Protein AF-A0A3B8YE64-F1 (afdb_monomer_lite)

Structure (mmCIF, N/CA/C/O backbone):
data_AF-A0A3B8YE64-F1
#
_entry.id   AF-A0A3B8YE64-F1
#
loop_
_atom_site.group_PDB
_atom_site.id
_atom_site.type_symbol
_atom_site.label_atom_id
_atom_site.label_alt_id
_atom_site.label_comp_id
_atom_site.label_asym_id
_atom_site.label_entity_id
_atom_site.label_seq_id
_atom_site.pdbx_PDB_ins_code
_atom_site.Cartn_x
_atom_site.Cartn_y
_atom_site.Cartn_z
_atom_site.occupancy
_atom_site.B_iso_or_equiv
_atom_site.auth_seq_id
_atom_site.auth_comp_id
_atom_site.auth_asym_id
_atom_site.auth_atom_id
_atom_site.pdbx_PDB_model_num
ATOM 1 N N . MET A 1 1 ? 29.416 -4.732 -11.669 1.00 31.45 1 MET A N 1
ATOM 2 C CA . MET A 1 1 ? 28.732 -5.621 -12.633 1.00 31.45 1 MET A CA 1
ATOM 3 C C . MET A 1 1 ? 27.247 -5.319 -12.554 1.00 31.45 1 MET A C 1
ATOM 5 O O . MET A 1 1 ? 26.576 -5.823 -11.669 1.00 31.45 1 MET A O 1
ATOM 9 N N . THR A 1 2 ? 26.757 -4.414 -13.395 1.00 39.56 2 THR A N 1
ATOM 10 C CA . THR A 1 2 ? 25.330 -4.100 -13.507 1.00 39.56 2 THR A CA 1
ATOM 11 C C . THR A 1 2 ? 24.698 -5.175 -14.377 1.00 39.56 2 THR A C 1
ATOM 13 O O . THR A 1 2 ? 24.987 -5.260 -15.570 1.00 39.56 2 THR A O 1
ATOM 16 N N . ALA A 1 3 ? 23.890 -6.045 -13.774 1.00 43.38 3 ALA A N 1
ATOM 17 C CA . ALA A 1 3 ? 23.018 -6.919 -14.540 1.00 43.38 3 ALA A CA 1
ATOM 18 C C . ALA A 1 3 ? 22.079 -6.011 -15.349 1.00 43.38 3 ALA A C 1
ATOM 20 O O . ALA A 1 3 ? 21.197 -5.368 -14.784 1.00 43.38 3 ALA A O 1
ATOM 21 N N . ARG A 1 4 ? 22.325 -5.881 -16.659 1.00 46.28 4 ARG A N 1
ATOM 22 C CA . ARG A 1 4 ? 21.357 -5.282 -17.581 1.00 46.28 4 ARG A CA 1
ATOM 23 C C . ARG A 1 4 ? 20.153 -6.216 -17.586 1.00 46.28 4 ARG A C 1
ATOM 25 O O . ARG A 1 4 ? 20.235 -7.304 -18.155 1.00 46.28 4 ARG A O 1
ATOM 32 N N . TYR A 1 5 ? 19.085 -5.825 -16.895 1.00 52.16 5 TYR A N 1
ATOM 33 C CA . TYR A 1 5 ? 17.777 -6.450 -17.064 1.00 52.16 5 TYR A CA 1
ATOM 34 C C . TYR A 1 5 ? 17.456 -6.460 -18.563 1.00 52.16 5 TYR A C 1
ATOM 36 O O . TYR A 1 5 ? 17.720 -5.476 -19.256 1.00 52.16 5 TYR A O 1
ATOM 44 N N . LYS A 1 6 ? 17.007 -7.606 -19.083 1.00 54.69 6 LYS A N 1
ATOM 45 C CA . LYS A 1 6 ? 16.897 -7.834 -20.528 1.00 54.69 6 LYS A CA 1
ATOM 46 C C . LYS A 1 6 ? 15.781 -7.005 -21.165 1.00 54.69 6 LYS A C 1
ATOM 48 O O . LYS A 1 6 ? 15.918 -6.692 -22.341 1.00 54.69 6 LYS A O 1
ATOM 53 N N . HIS A 1 7 ? 14.774 -6.573 -20.402 1.00 65.69 7 HIS A N 1
ATOM 54 C CA . HIS A 1 7 ? 13.806 -5.561 -20.823 1.00 65.69 7 HIS A CA 1
ATOM 55 C C . HIS A 1 7 ? 13.373 -4.646 -19.659 1.00 65.69 7 HIS A C 1
ATOM 57 O O . HIS A 1 7 ? 13.055 -5.155 -18.581 1.00 65.69 7 HIS A O 1
ATOM 63 N N . PRO A 1 8 ? 13.261 -3.316 -19.863 1.00 70.00 8 PRO A N 1
ATOM 64 C CA . PRO A 1 8 ? 12.730 -2.379 -18.861 1.00 70.00 8 PRO A CA 1
ATOM 65 C C . PRO A 1 8 ? 11.343 -2.786 -18.326 1.00 70.00 8 PRO A C 1
ATOM 67 O O . PRO A 1 8 ? 11.023 -2.561 -17.161 1.00 70.00 8 PRO A O 1
ATOM 70 N N . PHE A 1 9 ? 10.553 -3.478 -19.154 1.00 79.94 9 PHE A N 1
ATOM 71 C CA . PHE A 1 9 ? 9.250 -4.024 -18.776 1.00 79.94 9 PHE A CA 1
ATOM 72 C C . PHE A 1 9 ? 9.320 -5.123 -17.704 1.00 79.94 9 PHE A C 1
ATOM 74 O O . PHE A 1 9 ? 8.476 -5.144 -16.817 1.00 79.94 9 PHE A O 1
ATOM 81 N N . GLU A 1 10 ? 10.327 -6.006 -17.729 1.00 83.56 10 GLU A N 1
ATOM 82 C CA . GLU A 1 10 ? 10.470 -7.068 -16.714 1.00 83.56 10 GLU A CA 1
ATOM 83 C C . GLU A 1 10 ? 10.707 -6.468 -15.324 1.00 83.56 10 GLU A C 1
ATOM 85 O O . GLU A 1 10 ? 10.154 -6.929 -14.328 1.00 83.56 10 GLU A O 1
ATOM 90 N N . ARG A 1 11 ? 11.503 -5.394 -15.256 1.00 82.12 11 ARG A N 1
ATOM 91 C CA . ARG A 1 11 ? 11.748 -4.667 -14.008 1.00 82.12 11 ARG A CA 1
ATOM 92 C C . ARG A 1 11 ? 10.470 -3.993 -13.509 1.00 82.12 11 ARG A C 1
ATOM 94 O O . ARG A 1 11 ? 10.162 -4.094 -12.325 1.00 82.12 11 ARG A O 1
ATOM 101 N N . LEU A 1 12 ? 9.716 -3.352 -14.402 1.00 85.38 12 LEU A N 1
ATOM 102 C CA . LEU A 1 12 ? 8.426 -2.745 -14.071 1.00 85.38 12 LEU A CA 1
ATOM 103 C C . LEU A 1 12 ? 7.408 -3.785 -13.571 1.00 85.38 12 LEU A C 1
ATOM 105 O O . LEU A 1 12 ? 6.696 -3.527 -12.604 1.00 85.38 12 LEU A O 1
ATOM 109 N N . GLU A 1 13 ? 7.363 -4.969 -14.184 1.00 87.94 13 GLU A N 1
ATOM 110 C CA . GLU A 1 13 ? 6.467 -6.060 -13.787 1.00 87.94 13 GLU A CA 1
ATOM 111 C C . GLU A 1 13 ? 6.756 -6.562 -12.364 1.00 87.94 13 GLU A C 1
ATOM 113 O O . GLU A 1 13 ? 5.824 -6.807 -11.597 1.00 87.94 13 GLU A O 1
ATOM 118 N N . ILE A 1 14 ? 8.030 -6.647 -11.967 1.00 86.94 14 ILE A N 1
ATOM 119 C CA . ILE A 1 14 ? 8.420 -6.990 -10.590 1.00 86.94 14 ILE A CA 1
ATOM 120 C C . ILE A 1 14 ? 7.865 -5.954 -9.605 1.00 86.94 14 ILE A C 1
ATOM 122 O O . ILE A 1 14 ? 7.159 -6.325 -8.666 1.00 86.94 14 ILE A O 1
ATOM 126 N N . PHE A 1 15 ? 8.100 -4.661 -9.857 1.00 88.31 15 PHE A N 1
ATOM 127 C CA . PHE A 1 15 ? 7.573 -3.595 -9.000 1.00 88.31 15 PHE A CA 1
ATOM 128 C C . PHE A 1 15 ? 6.043 -3.627 -8.926 1.00 88.31 15 PHE A C 1
ATOM 130 O O . PHE A 1 15 ? 5.491 -3.542 -7.834 1.00 88.31 15 PHE A O 1
ATOM 137 N N . LEU A 1 16 ? 5.349 -3.819 -10.052 1.00 88.50 16 LEU A N 1
ATOM 138 C CA . LEU A 1 16 ? 3.888 -3.953 -10.095 1.00 88.50 16 LEU A CA 1
ATOM 139 C C . LEU A 1 16 ? 3.389 -5.111 -9.215 1.00 88.50 16 LEU A C 1
ATOM 141 O O . LEU A 1 16 ? 2.464 -4.927 -8.417 1.00 88.50 16 LEU A O 1
ATOM 145 N N . ASN A 1 17 ? 4.015 -6.283 -9.337 1.00 90.69 17 ASN A N 1
ATOM 146 C CA . ASN A 1 17 ? 3.630 -7.490 -8.607 1.00 90.69 17 ASN A CA 1
ATOM 147 C C . ASN A 1 17 ? 3.877 -7.378 -7.097 1.00 90.69 17 ASN A C 1
ATOM 149 O O . ASN A 1 17 ? 3.095 -7.914 -6.310 1.00 90.69 17 ASN A O 1
ATOM 153 N N . GLU A 1 18 ? 4.934 -6.682 -6.676 1.00 88.12 18 GLU A N 1
ATOM 154 C CA . GLU A 1 18 ? 5.243 -6.477 -5.256 1.00 88.12 18 GLU A CA 1
ATOM 155 C C . GLU A 1 18 ? 4.443 -5.320 -4.638 1.00 88.12 18 GLU A C 1
ATOM 157 O O . GLU A 1 18 ? 4.041 -5.394 -3.473 1.00 88.12 18 GLU A O 1
ATOM 162 N N . TYR A 1 19 ? 4.125 -4.289 -5.425 1.00 90.81 19 TYR A N 1
ATOM 163 C CA . TYR A 1 19 ? 3.353 -3.123 -4.993 1.00 90.81 19 TYR A CA 1
ATOM 164 C C . TYR A 1 19 ? 1.878 -3.451 -4.742 1.00 90.81 19 TYR A C 1
ATOM 166 O O . TYR A 1 19 ? 1.308 -3.098 -3.705 1.00 90.81 19 TYR A O 1
ATOM 174 N N . GLN A 1 20 ? 1.243 -4.164 -5.679 1.00 92.94 20 GLN A N 1
ATOM 175 C CA . GLN A 1 20 ? -0.187 -4.475 -5.640 1.00 92.94 20 GLN A CA 1
ATOM 176 C C . GLN A 1 20 ? -0.675 -5.111 -4.318 1.00 92.94 20 GLN A C 1
ATOM 178 O O . GLN A 1 20 ? -1.688 -4.645 -3.780 1.00 92.94 20 GLN A O 1
ATOM 183 N N . PRO A 1 21 ? -0.030 -6.154 -3.753 1.00 94.50 21 PRO A N 1
ATOM 184 C CA . PRO A 1 21 ? -0.496 -6.759 -2.508 1.00 94.50 21 PRO A CA 1
ATOM 185 C C . PRO A 1 21 ? -0.389 -5.804 -1.314 1.00 94.50 21 PRO A C 1
ATOM 187 O O . PRO A 1 21 ? -1.261 -5.835 -0.444 1.00 94.50 21 PRO A O 1
ATOM 190 N N . GLN A 1 22 ? 0.630 -4.942 -1.277 1.00 94.56 22 GLN A N 1
ATOM 191 C CA . GLN A 1 22 ? 0.801 -3.958 -0.204 1.00 94.56 22 GLN A CA 1
ATOM 192 C C . GLN A 1 22 ? -0.254 -2.857 -0.300 1.00 94.56 22 GLN A C 1
ATOM 194 O O . GLN A 1 22 ? -0.868 -2.501 0.704 1.00 94.56 22 GLN A O 1
ATOM 199 N N . LEU A 1 23 ? -0.564 -2.401 -1.518 1.00 95.50 23 LEU A N 1
ATOM 200 C CA . LEU A 1 23 ? -1.637 -1.439 -1.754 1.00 95.50 23 LEU A CA 1
ATOM 201 C C . LEU A 1 23 ? -2.990 -2.006 -1.309 1.00 95.50 23 LEU A C 1
ATOM 203 O O . LEU A 1 23 ? -3.767 -1.326 -0.642 1.00 95.50 23 LEU A O 1
ATOM 207 N N . LYS A 1 24 ? -3.264 -3.278 -1.620 1.00 97.06 24 LYS A N 1
ATOM 208 C CA . LYS A 1 24 ? -4.500 -3.945 -1.192 1.00 97.06 24 LYS A CA 1
ATOM 209 C C . LYS A 1 24 ? -4.622 -4.004 0.333 1.00 97.06 24 LYS A C 1
ATOM 211 O O . LYS A 1 24 ? -5.704 -3.741 0.854 1.00 97.06 24 LYS A O 1
ATOM 216 N N . LYS A 1 25 ? -3.535 -4.319 1.043 1.00 96.31 25 LYS A N 1
ATOM 217 C CA . LYS A 1 25 ? -3.508 -4.322 2.514 1.00 96.31 25 LYS A CA 1
ATOM 218 C C . LYS A 1 25 ? -3.725 -2.925 3.093 1.00 96.31 25 LYS A C 1
ATOM 220 O O . LYS A 1 25 ? -4.547 -2.773 3.991 1.00 96.31 25 LYS A O 1
ATOM 225 N N . ALA A 1 26 ? -3.069 -1.905 2.537 1.00 97.38 26 ALA A N 1
ATOM 226 C CA . ALA A 1 26 ? -3.261 -0.517 2.954 1.00 97.38 26 ALA A CA 1
ATOM 227 C C . ALA A 1 26 ? -4.727 -0.077 2.803 1.00 97.38 26 ALA A C 1
ATOM 229 O O . ALA A 1 26 ? -5.299 0.500 3.724 1.00 97.38 26 ALA A O 1
ATOM 230 N N . LEU A 1 27 ? -5.363 -0.405 1.672 1.00 97.94 27 LEU A N 1
ATOM 231 C CA . LEU A 1 27 ? -6.779 -0.104 1.440 1.00 97.94 27 LEU A CA 1
ATOM 232 C C . LEU A 1 27 ? -7.690 -0.795 2.464 1.00 97.94 27 LEU A C 1
ATOM 234 O O . LEU A 1 27 ? -8.592 -0.154 3.000 1.00 97.94 27 LEU A O 1
ATOM 238 N N . GLN A 1 28 ? -7.431 -2.066 2.781 1.00 97.69 28 GLN A N 1
ATOM 239 C CA . GLN A 1 28 ? -8.184 -2.794 3.808 1.00 97.69 28 GLN A CA 1
ATOM 240 C C . GLN A 1 28 ? -8.019 -2.165 5.196 1.00 97.69 28 GLN A C 1
ATOM 242 O O . GLN A 1 28 ? -9.011 -1.957 5.893 1.00 97.69 28 GLN A O 1
ATOM 247 N N . ALA A 1 29 ? -6.794 -1.802 5.579 1.00 97.62 29 ALA A N 1
ATOM 248 C CA . ALA A 1 29 ? -6.524 -1.126 6.844 1.00 97.62 29 ALA A CA 1
ATOM 249 C C . ALA A 1 29 ? -7.267 0.219 6.943 1.00 97.62 29 ALA A C 1
ATOM 251 O O . ALA A 1 29 ? -7.917 0.499 7.949 1.00 97.62 29 ALA A O 1
ATOM 252 N N . ILE A 1 30 ? -7.267 1.019 5.869 1.00 97.88 30 ILE A N 1
ATOM 253 C CA . ILE A 1 30 ? -8.028 2.277 5.793 1.00 97.88 30 ILE A CA 1
ATOM 254 C C . ILE A 1 30 ? -9.530 2.028 5.969 1.00 97.88 30 ILE A C 1
ATOM 256 O O . ILE A 1 30 ? -10.204 2.782 6.673 1.00 97.88 30 ILE A O 1
ATOM 260 N N . GLU A 1 31 ? -10.082 0.984 5.347 1.00 97.88 31 GLU A N 1
ATOM 261 C CA . GLU A 1 31 ? -11.493 0.644 5.530 1.00 97.88 31 GLU A CA 1
ATOM 262 C C . GLU A 1 31 ? -11.828 0.282 6.979 1.00 97.88 31 GLU A C 1
ATOM 264 O O . GLU A 1 31 ? -12.872 0.717 7.470 1.00 97.88 31 GLU A O 1
ATOM 269 N N . ILE A 1 32 ? -10.958 -0.469 7.661 1.00 97.56 32 ILE A N 1
ATOM 270 C CA . ILE A 1 32 ? -11.129 -0.827 9.075 1.00 97.56 32 ILE A CA 1
ATOM 271 C C . ILE A 1 32 ? -11.081 0.441 9.935 1.00 97.56 32 ILE A C 1
ATOM 273 O O . ILE A 1 32 ? -12.029 0.721 10.668 1.00 97.56 32 ILE A O 1
ATOM 277 N N . ILE A 1 33 ? -10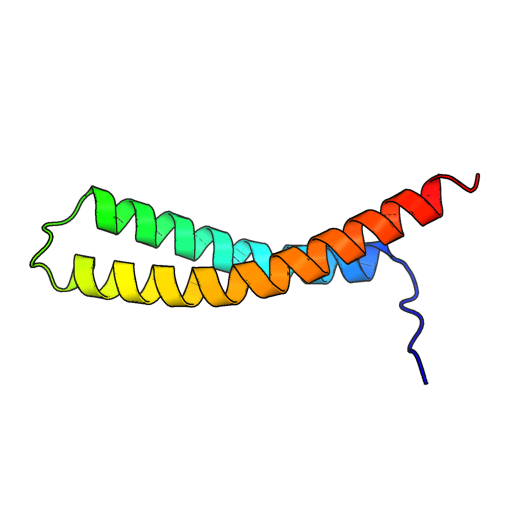.063 1.288 9.774 1.00 97.44 33 ILE A N 1
ATOM 278 C CA . ILE A 1 33 ? -9.928 2.560 10.510 1.00 97.44 33 ILE A CA 1
ATOM 279 C C . ILE A 1 33 ? -11.199 3.416 10.401 1.00 97.44 33 ILE A C 1
ATOM 281 O O . ILE A 1 33 ? -11.630 4.025 11.376 1.00 97.44 33 ILE A O 1
ATOM 285 N N . ARG A 1 34 ? -11.833 3.452 9.223 1.00 96.50 34 ARG A N 1
ATOM 286 C CA . ARG A 1 34 ? -13.045 4.253 8.983 1.00 96.50 34 ARG A CA 1
ATOM 287 C C . ARG A 1 34 ? -14.325 3.667 9.579 1.00 96.50 34 ARG A C 1
ATOM 289 O O . ARG A 1 34 ? -15.306 4.400 9.688 1.00 96.50 34 ARG A O 1
ATOM 296 N N . LYS A 1 35 ? -14.356 2.368 9.879 1.00 96.50 35 LYS A N 1
ATOM 297 C CA . LYS A 1 35 ? -15.572 1.640 10.282 1.00 96.50 35 LYS A CA 1
ATOM 298 C C . LYS A 1 35 ? -15.563 1.194 11.7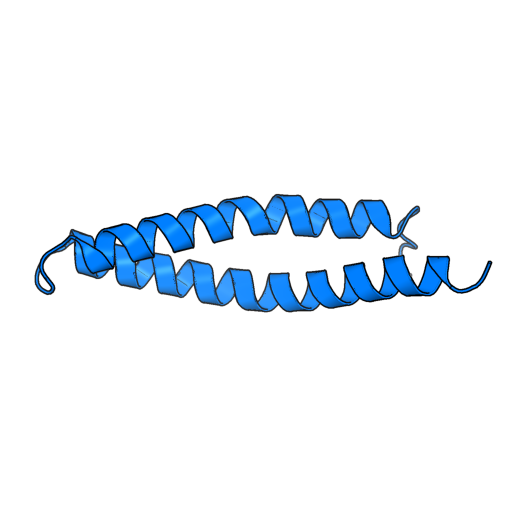47 1.00 96.50 35 LYS A C 1
ATOM 300 O O . LYS A 1 35 ? -16.616 0.793 12.236 1.00 96.50 35 LYS A O 1
ATOM 305 N N . THR A 1 36 ? -14.424 1.260 12.432 1.00 95.62 36 THR A N 1
ATOM 306 C CA . THR A 1 36 ? -14.255 0.709 13.789 1.00 95.62 36 THR A CA 1
ATOM 307 C C . THR A 1 36 ? -14.074 1.802 14.842 1.00 95.62 36 THR A C 1
ATOM 309 O O . THR A 1 36 ? -13.677 2.922 14.524 1.00 95.62 36 THR A O 1
ATOM 312 N N . ASP A 1 37 ? -14.385 1.485 16.103 1.00 94.06 37 ASP A N 1
ATOM 313 C CA . ASP A 1 37 ? -14.205 2.410 17.228 1.00 94.06 37 ASP A CA 1
ATOM 314 C C . ASP A 1 37 ? -12.719 2.687 17.484 1.00 94.06 37 ASP A C 1
ATOM 316 O O . ASP A 1 37 ? -11.896 1.773 17.442 1.00 94.06 37 ASP A O 1
ATOM 320 N N . GLN A 1 38 ? -12.375 3.936 17.799 1.00 93.88 38 GLN A N 1
ATOM 321 C CA . GLN A 1 38 ? -10.985 4.370 17.984 1.00 93.88 38 GLN A CA 1
ATOM 322 C C . GLN A 1 38 ? -10.278 3.699 19.170 1.00 93.88 38 GLN A C 1
ATOM 324 O O . GLN A 1 38 ? -9.052 3.659 19.198 1.00 93.88 38 GLN A O 1
ATOM 329 N N . ASN A 1 39 ? -11.028 3.162 20.136 1.00 94.62 39 ASN A N 1
ATOM 330 C CA . ASN A 1 39 ? -10.479 2.453 21.292 1.00 94.62 39 ASN A CA 1
ATOM 331 C C . ASN A 1 39 ? -10.480 0.929 21.102 1.00 94.62 39 ASN A C 1
ATOM 333 O O . ASN A 1 39 ? -10.143 0.198 22.032 1.00 94.62 39 ASN A O 1
ATOM 337 N N . SER A 1 40 ? -10.886 0.434 19.928 1.00 96.25 40 SER A N 1
ATOM 338 C CA . SER A 1 40 ? -10.879 -0.998 19.631 1.00 96.25 40 SER A CA 1
ATOM 339 C C . SER A 1 40 ? -9.478 -1.507 19.280 1.00 96.25 40 SER A C 1
ATOM 341 O O . SER A 1 40 ? -8.644 -0.790 18.715 1.00 96.25 40 SER A O 1
ATOM 343 N N . GLU A 1 41 ? -9.227 -2.781 19.582 1.00 95.88 41 GLU A N 1
ATOM 344 C CA . GLU A 1 41 ? -7.997 -3.466 19.168 1.00 95.88 41 GLU A CA 1
ATOM 345 C C . GLU A 1 41 ? -7.866 -3.503 17.638 1.00 95.88 41 GLU A C 1
ATOM 347 O O . GLU A 1 41 ? -6.785 -3.247 17.113 1.00 95.88 41 GLU A O 1
ATOM 352 N N . ASP A 1 42 ? -8.976 -3.701 16.922 1.00 95.31 42 ASP A N 1
ATOM 353 C CA . ASP A 1 42 ? -9.029 -3.694 15.454 1.00 95.31 42 ASP A CA 1
ATOM 354 C C . ASP A 1 42 ? -8.564 -2.357 14.855 1.00 95.31 42 ASP A C 1
ATOM 356 O O . ASP A 1 42 ? -7.832 -2.339 13.865 1.00 95.31 42 ASP A O 1
ATOM 360 N N . PHE A 1 43 ? -8.938 -1.227 15.466 1.00 97.31 43 PHE A N 1
ATOM 361 C CA . PHE A 1 43 ? -8.458 0.091 15.043 1.00 97.31 43 PHE A CA 1
ATOM 362 C C . PHE A 1 43 ? -6.947 0.223 15.250 1.00 97.31 43 PHE A C 1
ATOM 364 O O . PHE A 1 43 ? -6.230 0.668 14.353 1.00 97.31 43 PHE A O 1
ATOM 371 N N . SER A 1 44 ? -6.455 -0.205 16.415 1.00 97.56 44 SER A N 1
ATOM 372 C CA . SER A 1 44 ? -5.028 -0.154 16.748 1.00 97.56 44 SER A CA 1
ATOM 373 C C . SER A 1 44 ? -4.199 -1.019 15.793 1.00 97.56 44 SER A C 1
ATOM 375 O O . SER A 1 44 ? -3.165 -0.573 15.290 1.00 97.56 44 SER A O 1
ATOM 377 N N . GLN A 1 45 ? -4.686 -2.222 15.480 1.00 97.44 45 GLN A N 1
ATOM 378 C CA . GLN A 1 45 ? -4.052 -3.123 14.525 1.00 97.44 45 GLN A CA 1
ATOM 379 C C . GLN A 1 45 ? -4.067 -2.540 13.109 1.00 97.44 45 GLN A C 1
ATOM 381 O O . GLN A 1 45 ? -3.037 -2.538 12.441 1.00 97.44 45 GLN A O 1
ATOM 386 N N . ALA A 1 46 ? -5.190 -1.971 12.666 1.00 97.81 46 ALA A N 1
ATOM 387 C CA . ALA A 1 46 ? -5.286 -1.376 11.338 1.00 97.81 46 ALA A CA 1
ATOM 388 C C . ALA A 1 46 ? -4.360 -0.160 11.162 1.00 97.81 46 ALA A C 1
ATOM 390 O O . ALA A 1 46 ? -3.789 0.025 10.089 1.00 97.81 46 ALA A O 1
ATOM 391 N N . ILE A 1 47 ? -4.147 0.648 12.205 1.00 97.88 47 ILE A N 1
ATOM 392 C CA . ILE A 1 47 ? -3.153 1.732 12.175 1.00 97.88 47 ILE A CA 1
ATOM 393 C C . ILE A 1 47 ? -1.732 1.173 12.038 1.00 97.88 47 ILE A C 1
ATOM 395 O O . ILE A 1 47 ? -0.956 1.677 11.223 1.00 97.88 47 ILE A O 1
ATOM 399 N N . ALA A 1 48 ? -1.392 0.125 12.793 1.00 97.56 48 ALA A N 1
ATOM 400 C CA . ALA A 1 48 ? -0.086 -0.523 12.695 1.00 97.56 48 ALA A CA 1
ATOM 401 C C . ALA A 1 48 ? 0.144 -1.128 11.298 1.00 97.56 48 ALA A C 1
ATOM 403 O O . ALA A 1 48 ? 1.195 -0.908 10.691 1.00 97.56 48 ALA A O 1
ATOM 404 N N . ASP A 1 49 ? -0.858 -1.819 10.756 1.00 96.88 49 ASP A N 1
ATOM 405 C CA . ASP A 1 49 ? -0.812 -2.403 9.417 1.00 96.88 49 ASP A CA 1
ATOM 406 C C . ASP A 1 49 ? -0.658 -1.323 8.344 1.00 96.88 49 ASP A C 1
ATOM 408 O O . ASP A 1 49 ? 0.168 -1.461 7.438 1.00 96.88 49 ASP A O 1
ATOM 412 N N . LEU A 1 50 ? -1.404 -0.217 8.458 1.00 97.44 50 LEU A N 1
ATOM 413 C CA . LEU A 1 50 ? -1.292 0.909 7.536 1.00 97.44 50 LEU A CA 1
ATOM 414 C C . LEU A 1 50 ? 0.097 1.548 7.602 1.00 97.44 50 LEU A C 1
ATOM 416 O O . LEU A 1 5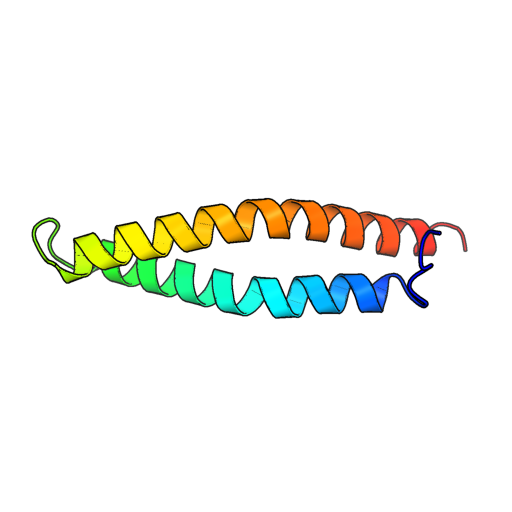0 ? 0.654 1.877 6.555 1.00 97.44 50 LEU A O 1
ATOM 420 N N . HIS A 1 51 ? 0.677 1.695 8.794 1.00 97.06 51 HIS A N 1
ATOM 421 C CA . HIS A 1 51 ? 2.026 2.233 8.960 1.00 97.06 51 HIS A CA 1
ATOM 422 C C . HIS A 1 51 ? 3.064 1.362 8.241 1.00 97.06 51 HIS A C 1
ATOM 424 O O . HIS A 1 51 ? 3.829 1.868 7.423 1.00 97.06 51 HIS A O 1
ATOM 430 N N . VAL A 1 52 ? 3.034 0.044 8.465 1.00 95.56 52 VAL A N 1
ATOM 431 C CA . VAL A 1 52 ? 3.925 -0.904 7.775 1.00 95.56 52 VAL A CA 1
ATOM 432 C C . VAL A 1 52 ? 3.731 -0.838 6.262 1.00 95.56 52 VAL A C 1
ATOM 434 O O . VAL A 1 52 ? 4.711 -0.736 5.523 1.00 95.56 52 VAL A O 1
ATOM 437 N N . CYS A 1 53 ? 2.481 -0.858 5.788 1.00 95.19 53 CYS A N 1
ATOM 438 C CA . CYS A 1 53 ? 2.204 -0.768 4.357 1.00 95.19 53 CYS A CA 1
ATOM 439 C C . CYS A 1 53 ? 2.724 0.545 3.767 1.00 95.19 53 CYS A C 1
ATOM 441 O O . CYS A 1 53 ? 3.272 0.524 2.675 1.00 95.19 53 CYS A O 1
ATOM 443 N N . SER A 1 54 ? 2.595 1.664 4.483 1.00 92.94 54 SER A N 1
ATOM 444 C CA . SER A 1 54 ? 3.045 2.982 4.018 1.00 92.94 54 SER A CA 1
ATOM 445 C C . SER A 1 54 ? 4.562 3.033 3.854 1.00 92.94 54 SER A C 1
ATOM 447 O O . SER A 1 54 ? 5.036 3.467 2.810 1.00 92.94 54 SER A O 1
ATOM 449 N N . THR A 1 55 ? 5.321 2.513 4.824 1.00 92.88 55 THR A N 1
ATOM 450 C CA . THR A 1 55 ? 6.789 2.433 4.732 1.00 92.88 55 THR A CA 1
ATOM 451 C C . THR A 1 55 ? 7.242 1.569 3.557 1.00 92.88 55 THR A C 1
ATOM 453 O O . THR A 1 55 ? 8.183 1.917 2.853 1.00 92.88 55 THR A O 1
ATOM 456 N N . VAL A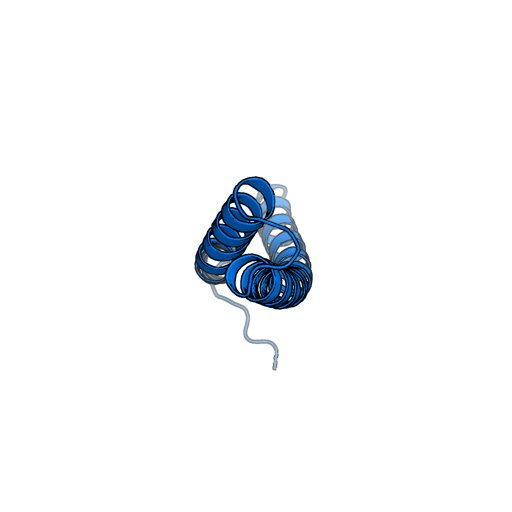 1 56 ? 6.570 0.440 3.322 1.00 91.81 56 VAL A N 1
ATOM 457 C CA . VAL A 1 56 ? 6.898 -0.434 2.191 1.00 91.81 56 VAL A CA 1
ATOM 458 C C . VAL A 1 56 ? 6.533 0.253 0.872 1.00 91.81 56 VAL A C 1
ATOM 460 O O . VAL A 1 56 ? 7.370 0.369 -0.019 1.00 91.81 56 VAL A O 1
ATOM 463 N N . LEU A 1 57 ? 5.299 0.743 0.747 1.00 92.88 57 LEU A N 1
ATOM 464 C CA . LEU A 1 57 ? 4.801 1.373 -0.474 1.00 92.88 57 LEU A CA 1
ATOM 465 C C . LEU A 1 57 ? 5.611 2.606 -0.871 1.00 92.88 57 LEU A C 1
ATOM 467 O O . LEU A 1 57 ? 5.763 2.825 -2.065 1.00 92.88 57 LEU A O 1
ATOM 471 N N . GLU A 1 58 ? 6.137 3.385 0.074 1.00 90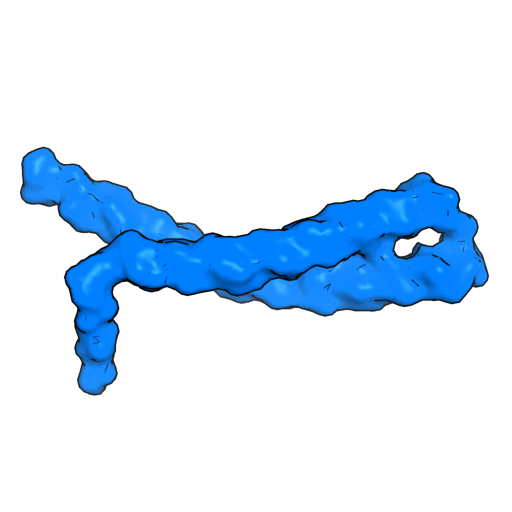.50 58 GLU A N 1
ATOM 472 C CA . GLU A 1 58 ? 6.999 4.537 -0.216 1.00 90.50 58 GLU A CA 1
ATOM 473 C C . GLU A 1 58 ? 8.242 4.116 -1.013 1.00 90.50 58 GLU A C 1
ATOM 475 O O . GLU A 1 58 ? 8.401 4.529 -2.161 1.00 90.50 58 GLU A O 1
ATOM 480 N N . SER A 1 59 ? 9.057 3.202 -0.477 1.00 86.94 59 SER A N 1
ATOM 481 C CA . SER A 1 59 ? 10.275 2.743 -1.160 1.00 86.94 59 SER A CA 1
ATOM 482 C C . SER A 1 59 ? 9.985 2.030 -2.485 1.00 86.94 59 SER A C 1
ATOM 484 O O . SER A 1 59 ? 10.721 2.194 -3.457 1.00 86.94 59 SER A O 1
ATOM 486 N N . TYR A 1 60 ? 8.902 1.246 -2.557 1.00 87.44 60 TYR A N 1
ATOM 487 C CA . TYR A 1 60 ? 8.502 0.615 -3.819 1.00 87.44 60 TYR A CA 1
ATOM 488 C C . TYR A 1 60 ? 7.974 1.634 -4.840 1.00 87.44 60 TYR A C 1
ATOM 490 O O . TYR A 1 60 ? 8.195 1.439 -6.032 1.00 87.44 60 TYR A O 1
ATOM 498 N N . SER A 1 61 ? 7.313 2.715 -4.404 1.00 89.00 61 SER A N 1
ATOM 499 C CA . SER A 1 61 ? 6.832 3.777 -5.302 1.00 89.00 61 SER A CA 1
ATOM 500 C C . SER A 1 61 ? 7.998 4.474 -5.993 1.00 89.00 61 SER A C 1
ATOM 502 O O . SER A 1 61 ? 7.925 4.708 -7.193 1.00 89.00 61 SER A O 1
ATOM 504 N N . GLU A 1 62 ? 9.083 4.758 -5.270 1.00 88.69 62 GLU A N 1
ATOM 505 C CA . GLU A 1 62 ? 10.282 5.376 -5.850 1.00 88.69 62 GLU A CA 1
ATOM 506 C C . GLU A 1 62 ? 10.882 4.503 -6.959 1.00 88.69 62 GLU A C 1
ATOM 508 O O . GLU A 1 62 ? 11.020 4.953 -8.097 1.00 88.69 62 GLU A O 1
ATOM 513 N N . GLY A 1 63 ? 11.146 3.224 -6.670 1.00 87.38 63 GLY A N 1
ATOM 514 C CA . GLY A 1 63 ? 11.695 2.299 -7.668 1.00 87.38 63 GLY A CA 1
ATOM 515 C C . GLY A 1 63 ? 10.748 2.040 -8.846 1.00 87.38 63 GLY A C 1
ATOM 516 O O . GLY A 1 63 ? 11.195 1.811 -9.971 1.00 87.38 63 GLY A O 1
ATOM 517 N N . MET A 1 64 ? 9.437 2.113 -8.608 1.00 88.56 64 MET A N 1
ATOM 518 C CA . MET A 1 64 ? 8.420 2.006 -9.648 1.00 88.56 64 MET A CA 1
ATOM 519 C C . MET A 1 64 ? 8.417 3.222 -10.576 1.00 88.56 64 MET A C 1
ATOM 521 O O . MET A 1 64 ? 8.327 3.032 -11.786 1.00 88.56 64 MET A O 1
ATOM 525 N N . VAL A 1 65 ? 8.555 4.442 -10.044 1.00 90.06 65 VAL A N 1
ATOM 526 C CA . VAL A 1 65 ? 8.701 5.662 -10.858 1.00 90.06 65 VAL A CA 1
ATOM 527 C C . VAL A 1 65 ? 9.940 5.550 -11.742 1.00 90.06 65 VAL A C 1
ATOM 529 O O . VAL A 1 65 ? 9.818 5.672 -12.956 1.00 90.06 65 VAL A O 1
ATOM 532 N N . GLU A 1 66 ? 11.095 5.185 -11.178 1.00 88.12 66 GLU A N 1
ATOM 533 C CA . GLU A 1 66 ? 12.324 5.000 -11.963 1.00 88.12 66 GLU A CA 1
ATOM 534 C C . GLU A 1 66 ? 12.170 3.943 -13.071 1.00 88.12 66 GLU A C 1
ATOM 536 O O . GLU A 1 66 ? 12.702 4.097 -14.172 1.00 88.12 66 GLU A O 1
ATOM 541 N N . ALA A 1 67 ? 11.466 2.842 -12.789 1.00 86.62 67 ALA A N 1
ATOM 542 C CA . ALA A 1 67 ? 11.221 1.789 -13.772 1.00 86.62 67 ALA A CA 1
ATOM 543 C C . ALA A 1 67 ? 10.262 2.241 -14.888 1.00 86.62 67 ALA A C 1
ATOM 545 O O . ALA A 1 67 ? 10.445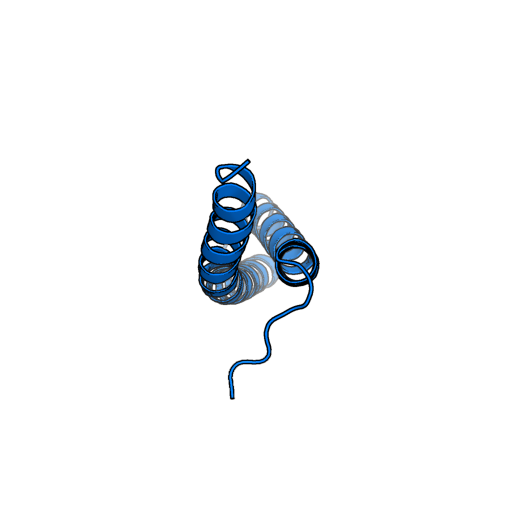 1.847 -16.042 1.00 86.62 67 ALA A O 1
ATOM 546 N N . ILE A 1 68 ? 9.256 3.059 -14.558 1.00 87.50 68 ILE A N 1
ATOM 547 C CA . ILE A 1 68 ? 8.350 3.672 -15.537 1.00 87.50 68 ILE A CA 1
ATOM 548 C C . ILE A 1 68 ? 9.127 4.644 -16.421 1.00 87.50 68 ILE A C 1
ATOM 550 O O . ILE A 1 68 ? 9.035 4.527 -17.642 1.00 87.50 68 ILE A O 1
ATOM 554 N N . ASP A 1 69 ? 9.920 5.537 -15.826 1.00 87.56 69 ASP A N 1
ATOM 555 C CA . ASP A 1 69 ? 10.719 6.526 -16.551 1.00 87.56 69 ASP A CA 1
ATOM 556 C C . ASP A 1 69 ? 11.630 5.823 -17.563 1.00 87.56 69 ASP A C 1
ATOM 558 O O . ASP A 1 69 ? 11.490 6.051 -18.764 1.00 87.56 69 ASP A O 1
ATOM 562 N N . GLN A 1 70 ? 12.407 4.828 -17.115 1.00 83.69 70 GLN A N 1
ATOM 563 C CA . GLN A 1 70 ? 13.265 4.014 -17.986 1.00 83.69 70 GLN A CA 1
ATOM 564 C C . GLN A 1 70 ? 12.492 3.345 -19.124 1.00 83.69 70 GLN A C 1
ATOM 566 O O . GLN A 1 70 ? 12.957 3.329 -20.257 1.00 83.69 70 GLN A O 1
ATOM 571 N N . PHE A 1 71 ? 11.309 2.792 -18.854 1.00 79.75 71 PHE A N 1
ATOM 572 C CA . PHE A 1 71 ? 10.487 2.169 -19.891 1.00 79.75 71 PHE A CA 1
ATOM 573 C C . PHE A 1 71 ? 9.921 3.180 -20.900 1.00 79.75 71 PHE A C 1
ATOM 575 O O . PHE A 1 71 ? 9.724 2.836 -22.067 1.00 79.75 71 PHE A O 1
ATOM 582 N N . THR A 1 72 ? 9.624 4.407 -20.468 1.00 79.69 72 THR A N 1
ATOM 583 C CA . THR A 1 72 ? 9.110 5.469 -21.344 1.00 79.69 72 THR A CA 1
ATOM 584 C C . THR A 1 72 ? 10.203 6.194 -22.125 1.00 79.69 72 THR A C 1
ATOM 586 O O . THR A 1 72 ? 9.967 6.559 -23.273 1.00 79.69 72 THR A O 1
ATOM 589 N N . GLU A 1 73 ? 11.396 6.360 -21.555 1.00 76.81 73 GLU A N 1
ATOM 590 C CA . GLU A 1 73 ? 12.561 6.946 -22.225 1.00 76.81 73 GLU A CA 1
ATOM 591 C C . GLU A 1 73 ? 13.099 6.017 -23.322 1.00 76.81 73 GLU A C 1
ATOM 593 O O . GLU A 1 73 ? 13.296 6.475 -24.443 1.00 76.81 73 GLU A O 1
ATOM 598 N N . ASP A 1 74 ? 13.196 4.705 -23.067 1.00 60.53 74 ASP A N 1
ATOM 599 C CA . ASP A 1 74 ? 13.614 3.687 -24.058 1.00 60.53 74 ASP A CA 1
ATOM 600 C C . ASP A 1 74 ? 12.665 3.618 -25.279 1.00 60.53 74 ASP A C 1
ATOM 602 O O . ASP A 1 74 ? 13.008 3.068 -26.320 1.00 60.53 74 ASP A O 1
ATOM 606 N N . ARG A 1 75 ? 11.457 4.195 -25.169 1.00 57.75 75 ARG A N 1
ATOM 607 C CA . ARG A 1 75 ? 10.455 4.284 -26.247 1.00 57.75 75 ARG A CA 1
ATOM 608 C C . ARG A 1 75 ? 10.478 5.594 -27.036 1.00 57.75 75 ARG A C 1
ATOM 610 O O . ARG A 1 75 ? 9.823 5.650 -28.070 1.00 57.75 75 ARG A O 1
ATOM 617 N N . ASN A 1 76 ? 11.154 6.636 -26.550 1.00 56.12 76 ASN A N 1
ATOM 618 C CA . ASN A 1 76 ? 11.213 7.949 -27.211 1.00 56.12 76 ASN A CA 1
ATOM 619 C C . ASN A 1 76 ? 12.436 8.112 -28.137 1.00 56.12 76 ASN A C 1
ATOM 621 O O . ASN A 1 76 ? 12.571 9.158 -28.768 1.00 56.12 76 ASN A O 1
ATOM 625 N N . ASP A 1 77 ? 13.304 7.100 -28.224 1.00 51.34 77 ASP A N 1
ATOM 626 C CA . ASP A 1 77 ? 14.476 7.050 -29.115 1.00 51.34 77 ASP A CA 1
ATOM 627 C C . ASP A 1 77 ? 14.201 6.334 -30.469 1.00 51.34 77 ASP A C 1
ATOM 629 O O . ASP A 1 77 ? 15.147 6.042 -31.203 1.00 51.34 77 ASP A O 1
ATOM 633 N N . ASP A 1 78 ? 12.929 6.072 -30.824 1.00 46.31 78 ASP A N 1
ATOM 634 C CA . ASP A 1 78 ? 12.494 5.516 -32.131 1.00 46.31 78 ASP A CA 1
ATOM 635 C C . ASP A 1 78 ? 11.596 6.497 -32.917 1.00 46.31 78 ASP A C 1
ATOM 637 O O . ASP A 1 78 ? 10.592 6.991 -32.345 1.00 46.31 78 ASP A O 1
#

pLDDT: mean 85.32, std 16.29, range [31.45, 97.94]

Sequence (78 aa):
MTARYKHPFERLEIFLNEYQPQLKKALQAIEIIRKTDQNSEDFSQAIADLHVCSTVLESYSEGMVEAIDQFTEDRNDD

Foldseek 3Di:
DDPPDPALVVQLVVLVVVLVVLVVQLVVLVVQCVPDDCPDPSNVVSVVSNVVSVVVNVVSVVSNVVSVVVNVVVVVVD

Secondary structure (DSSP, 8-state):
-----S-HHHHHHHHHHHHHHHHHHHHHHHHHHHHS-TTSHHHHHHHHHHHHHHHHHHHHHHHHHHHHHHHHHTTS--

Radius of gyration: 17.23 Å; chains: 1; bounding box: 44×16×53 Å